Protein 2QSW (pdb70)

Radius of gyration: 12.6 Å; Cα contacts (8 Å, |Δi|>4): 175; chains: 1; bounding box: 25×29×34 Å

B-factor: mean 20.0, std 8.08, range [11.08, 58.51]

Foldseek 3Di:
DAVVVVVVQVAAFKKKWWDPLQFAPDPLPVVLCVPLVKDKDWDDWDWDQDPSGIGTMTIIGIDDDPVSSVVSQVVRVVRVINMDTPPPD

Solvent-accessible surface area: 5711 Å² total

Sequence (89 aa):
LVVEELEQQYYPNGKIVRLLFHGEQAKLPIIISHIIVQQEYQVEEVSIIQQGNIIQQQTKQQGAVGSLLYIQLLGEEEQQNNILAAIEGLRRKLRVETEVIGNE

Structure (mmCIF, N/CA/C/O backbone):
data_2QSW
#
_entry.id   2QSW
#
_cell.length_a   38.896
_cell.length_b   38.896
_cell.length_c   111.938
_cell.angle_alpha   90.00
_cell.angle_beta   90.00
_cell.angle_gamma   90.00
#
_symmetry.space_group_name_H-M   'P 43 2 2'
#
loop_
_entity.id
_entity.type
_entity.pdbx_description
1 polymer 'Methionine import ATP-binding protein metN 2'
2 non-polymer 'ZINC ION'
3 non-polymer GLYCEROL
4 water water
#
loop_
_atom_site.group_PDB
_atom_site.id
_atom_site.type_symbol
_atom_site.label_atom_id
_atom_site.label_alt_id
_atom_site.label_comp_id
_atom_site.label_asym_id
_atom_site.label_entity_id
_atom_site.label_seq_id
_atom_site.pdbx_PDB_ins_code
_atom_site.Cartn_x
_atom_site.Cartn_y
_atom_site.Cartn_z
_atom_site.occupancy
_atom_site.B_iso_or_equiv
_atom_site.auth_seq_id
_atom_site.auth_comp_id
_atom_site.auth_asym_id
_atom_site.auth_atom_id
_atom_site.pdbx_PDB_model_num
ATOM 1 N N . LEU A 1 11 ? 32.505 18.035 8.386 0.50 27.30 256 LEU A N 1
ATOM 2 C CA . LEU A 1 11 ? 31.878 16.735 8.011 0.50 26.16 256 LEU A CA 1
ATOM 3 C C . LEU A 1 11 ? 30.723 16.070 8.736 0.50 26.20 256 LEU A C 1
ATOM 4 O O . LEU A 1 11 ? 29.593 16.187 8.275 0.50 27.45 256 LEU A O 1
ATOM 9 N N . VAL A 1 12 ? 30.968 15.312 9.816 1.00 26.51 257 VAL A N 1
ATOM 10 C CA . VAL A 1 12 ? 32.303 14.821 10.242 1.00 24.58 257 VAL A CA 1
ATOM 11 C C . VAL A 1 12 ? 32.146 13.311 10.194 1.00 22.88 257 VAL A C 1
ATOM 12 O O . VAL A 1 12 ? 31.410 12.729 10.981 1.00 21.97 257 VAL A O 1
ATOM 16 N N . VAL A 1 13 ? 32.789 12.677 9.216 1.00 21.08 258 VAL A N 1
ATOM 17 C CA . VAL A 1 13 ? 32.511 11.265 8.944 1.00 20.09 258 VAL A CA 1
ATOM 18 C C . VAL A 1 13 ? 32.744 10.387 10.170 1.00 18.74 258 VAL A C 1
ATOM 19 O O . VAL A 1 13 ? 32.137 9.343 10.283 1.00 17.77 258 VAL A O 1
ATOM 23 N N . GLU A 1 14 ? 33.660 10.781 11.078 1.00 18.87 259 GLU A N 1
ATOM 24 C CA . GLU A 1 14 ? 33.931 9.928 12.237 1.00 18.46 259 GLU A CA 1
ATOM 25 C C . GLU A 1 14 ? 32.707 9.819 13.145 1.00 17.58 259 GLU A C 1
ATOM 26 O O . GLU A 1 14 ? 32.568 8.828 13.834 1.00 18.84 259 GLU A O 1
ATOM 32 N N . GLU A 1 15 ? 31.764 10.741 13.023 1.00 16.94 260 GLU A N 1
ATOM 33 C CA . GLU A 1 15 ? 30.488 10.583 13.758 1.00 16.72 260 GLU A CA 1
ATOM 34 C C . GLU A 1 15 ? 29.672 9.362 13.268 1.00 16.64 260 GLU A C 1
ATOM 35 O O . GLU A 1 15 ? 28.973 8.694 14.038 1.00 16.11 260 GLU A O 1
ATOM 49 N N . LEU A 1 17 ? 31.209 6.616 12.137 1.00 17.02 262 LEU A N 1
ATOM 50 C CA . LEU A 1 17 ? 31.938 5.500 12.734 1.00 18.00 262 LEU A CA 1
ATOM 51 C C . LEU A 1 17 ? 31.594 5.329 14.210 1.00 17.93 262 LEU A C 1
ATOM 52 O O . LEU A 1 17 ? 31.502 4.209 14.745 1.00 20.24 262 LEU A O 1
ATOM 57 N N . GLU A 1 18 ? 31.357 6.459 14.851 1.00 17.38 263 GLU A N 1
ATOM 58 C CA . GLU A 1 18 ? 31.013 6.433 16.242 1.00 17.03 263 GLU A CA 1
ATOM 59 C C . GLU A 1 18 ? 29.654 5.775 16.449 1.00 16.82 263 GLU A C 1
ATOM 60 O O . GLU A 1 18 ? 29.485 4.982 17.402 1.00 19.17 263 GLU A O 1
ATOM 66 N N . GLN A 1 19 ? 28.665 6.094 15.609 1.00 18.00 264 GLN A N 1
ATOM 67 C CA A GLN A 1 19 ? 27.319 5.573 15.833 0.50 19.23 264 GLN A CA 1
ATOM 68 C CA B GLN A 1 19 ? 27.311 5.590 15.823 0.50 19.50 264 GLN A CA 1
ATOM 69 C C . GLN A 1 19 ? 27.088 4.176 15.272 1.00 20.30 264 GLN A C 1
ATOM 70 O O . GLN A 1 19 ? 26.161 3.480 15.716 1.00 21.29 264 GLN A O 1
ATOM 81 N N . TYR A 1 20 ? 27.898 3.788 14.288 1.00 20.09 265 TYR A N 1
ATOM 82 C CA A TYR A 1 20 ? 27.723 2.530 13.584 0.60 20.79 265 TYR A CA 1
ATOM 83 C CA B TYR A 1 20 ? 27.731 2.531 13.565 0.40 20.42 265 TYR A CA 1
ATOM 84 C C . TYR A 1 20 ? 29.076 1.813 13.554 1.00 20.95 265 TYR A C 1
ATOM 85 O O . TYR A 1 20 ? 29.749 1.765 12.554 1.00 21.38 265 TYR A O 1
ATOM 102 N N . PRO A 1 21 ? 29.486 1.265 14.709 1.00 21.95 266 PRO A N 1
ATOM 103 C CA . PRO A 1 21 ? 30.835 0.750 14.903 1.00 22.77 266 PRO A CA 1
ATOM 104 C C . PRO A 1 21 ? 31.242 -0.543 14.173 1.00 23.14 266 PRO A C 1
ATOM 105 O O . PRO A 1 21 ? 32.406 -0.720 13.794 1.00 26.11 266 PRO A O 1
ATOM 109 N N . ASN A 1 22 ? 30.307 -1.441 14.005 1.00 21.09 267 ASN A N 1
ATOM 110 C CA . ASN A 1 22 ? 30.648 -2.745 13.431 1.00 19.06 267 ASN A CA 1
ATOM 111 C C . ASN A 1 22 ? 30.747 -2.705 11.907 1.00 17.11 267 ASN A C 1
ATOM 112 O O . ASN A 1 22 ? 30.296 -1.757 11.283 1.00 17.72 267 ASN A O 1
ATOM 117 N N . GLY A 1 23 ? 31.346 -3.740 11.319 1.00 16.29 268 GLY A N 1
ATOM 118 C CA . GLY A 1 23 ? 31.459 -3.780 9.860 1.00 15.50 268 GLY A CA 1
ATOM 119 C C . GLY A 1 23 ? 32.300 -2.635 9.326 1.00 15.49 268 GLY A C 1
ATOM 120 O O . GLY A 1 23 ? 33.275 -2.184 9.975 1.00 16.20 268 GLY A O 1
ATOM 121 N N . LYS A 1 24 ? 31.953 -2.155 8.132 1.00 15.00 269 LYS A N 1
ATOM 122 C CA . LYS A 1 24 ? 32.653 -1.039 7.494 1.00 15.39 269 LYS A CA 1
ATOM 123 C C . LYS A 1 24 ? 31.636 -0.054 7.004 1.00 14.60 269 LYS A C 1
ATOM 124 O O . LYS A 1 24 ? 30.535 -0.468 6.568 1.00 16.12 269 LYS A O 1
ATOM 130 N N . ILE A 1 25 ? 31.973 1.227 7.060 1.00 14.05 270 ILE A N 1
ATOM 131 C CA . ILE A 1 25 ? 31.128 2.277 6.513 1.00 14.11 270 ILE A CA 1
ATOM 132 C C . ILE A 1 25 ? 31.764 2.788 5.227 1.00 12.52 270 ILE A C 1
ATOM 133 O O . ILE A 1 25 ? 32.938 3.144 5.215 1.00 12.15 270 ILE A O 1
ATOM 138 N N . VAL A 1 26 ? 30.981 2.798 4.163 1.00 12.82 271 VAL A N 1
ATOM 139 C CA . VAL A 1 26 ? 31.468 3.143 2.838 1.00 13.30 271 VAL A CA 1
ATOM 140 C C . VAL A 1 26 ? 30.621 4.244 2.237 1.00 13.50 271 VAL A C 1
ATOM 141 O O . VAL A 1 26 ? 29.406 4.315 2.496 1.00 13.92 271 VAL A O 1
ATOM 145 N N . ARG A 1 27 ? 31.249 5.074 1.429 1.00 13.25 272 ARG A N 1
ATOM 146 C CA . ARG A 1 27 ? 30.565 6.086 0.643 1.00 14.55 272 ARG A CA 1
ATOM 147 C C . ARG A 1 27 ? 30.519 5.602 -0.793 1.00 13.51 272 ARG A C 1
ATOM 148 O O . ARG A 1 27 ? 31.548 5.256 -1.347 1.00 13.64 272 ARG A O 1
ATOM 156 N N . LEU A 1 28 ? 29.310 5.564 -1.369 1.00 13.13 273 LEU A N 1
ATOM 157 C CA . LEU A 1 28 ? 29.029 5.137 -2.731 1.00 13.53 273 LEU A CA 1
ATOM 158 C C . L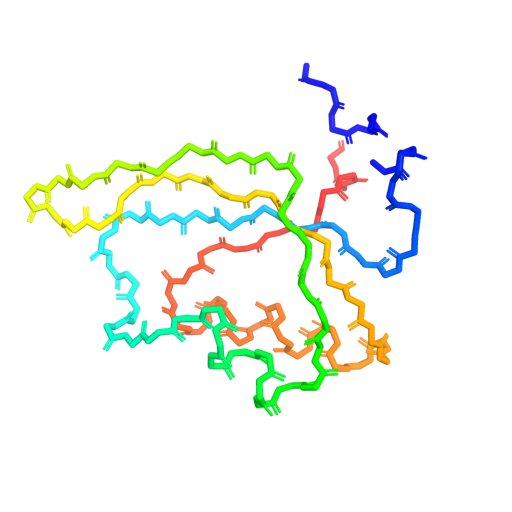EU A 1 28 ? 28.678 6.412 -3.499 1.00 13.79 273 LEU A C 1
ATOM 159 O O . LEU A 1 28 ? 27.833 7.183 -3.041 1.00 14.00 273 LEU A O 1
ATOM 164 N N . LEU A 1 29 ? 29.268 6.566 -4.691 1.00 13.77 274 LEU A N 1
ATOM 165 C CA . LEU A 1 29 ? 28.940 7.684 -5.610 1.00 14.09 274 LEU A CA 1
ATOM 166 C C . LEU A 1 29 ? 28.273 7.170 -6.869 1.00 13.38 274 LEU A C 1
ATOM 167 O O . LEU A 1 29 ? 28.683 6.119 -7.422 1.00 13.35 274 LEU A O 1
ATOM 172 N N . PHE A 1 30 ? 27.223 7.892 -7.310 1.00 12.52 275 PHE A N 1
ATOM 173 C CA . PHE A 1 30 ? 26.422 7.540 -8.489 1.00 13.22 275 PHE A CA 1
ATOM 174 C C . PHE A 1 30 ? 26.494 8.734 -9.415 1.00 12.90 275 PHE A C 1
ATOM 175 O O . PHE A 1 30 ? 26.183 9.838 -9.002 1.00 13.92 275 PHE A O 1
ATOM 183 N N . HIS A 1 31 ? 27.019 8.529 -10.626 1.00 13.21 276 HIS A N 1
ATOM 184 C CA . HIS A 1 31 ? 27.110 9.609 -11.624 1.00 13.67 276 HIS A CA 1
ATOM 185 C C . HIS A 1 31 ? 26.217 9.330 -12.832 1.00 14.69 276 HIS A C 1
ATOM 186 O O . HIS A 1 31 ? 26.235 10.093 -13.800 1.00 15.75 276 HIS A O 1
ATOM 193 N N . GLY A 1 32 ? 25.436 8.266 -12.786 1.00 14.21 277 GLY A N 1
ATOM 194 C CA . GLY A 1 32 ? 24.561 7.848 -13.882 1.00 14.47 277 GLY A CA 1
ATOM 195 C C . GLY A 1 32 ? 25.161 6.808 -14.784 1.00 15.29 277 GLY A C 1
ATOM 196 O O . GLY A 1 32 ? 24.455 6.277 -15.655 1.00 16.52 277 GLY A O 1
ATOM 197 N N . GLU A 1 33 ? 26.466 6.532 -14.595 1.00 14.35 278 GLU A N 1
ATOM 198 C CA . GLU A 1 33 ? 27.134 5.498 -15.355 1.00 14.47 278 GLU A CA 1
ATOM 199 C C . GLU A 1 33 ? 27.085 4.104 -14.722 1.00 15.03 278 GLU A C 1
ATOM 200 O O . GLU A 1 33 ? 27.481 3.107 -15.342 1.00 15.68 278 GLU A O 1
ATOM 206 N N . GLN A 1 34 ? 26.581 4.042 -13.493 1.00 14.83 279 GLN A N 1
ATOM 207 C CA . GLN A 1 34 ? 26.523 2.766 -12.767 1.00 14.39 279 GLN A CA 1
ATOM 208 C C . GLN A 1 34 ? 25.714 1.702 -13.495 1.00 14.26 279 GLN A C 1
ATOM 209 O O . GLN A 1 34 ? 24.811 2.005 -14.291 1.00 14.61 279 GLN A O 1
ATOM 215 N N . ALA A 1 35 ? 26.027 0.447 -13.192 1.00 14.35 280 ALA A N 1
ATOM 216 C CA . ALA A 1 35 ? 25.337 -0.693 -13.743 1.00 15.55 280 ALA A CA 1
ATOM 217 C C . ALA A 1 35 ? 23.821 -0.528 -13.577 1.00 16.51 280 ALA A C 1
ATOM 218 O O . ALA A 1 35 ? 23.337 -0.094 -12.514 1.00 17.85 280 ALA A O 1
ATOM 220 N N . LYS A 1 36 ? 23.082 -0.882 -14.619 1.00 18.17 281 LYS A N 1
ATOM 221 C CA . LYS A 1 36 ? 21.607 -0.776 -14.616 1.00 19.28 281 LYS A CA 1
ATOM 222 C C . LYS A 1 36 ? 21.020 -2.070 -14.086 1.00 19.32 281 LYS A C 1
ATOM 223 O O . LYS A 1 36 ? 20.495 -2.929 -14.813 1.00 20.90 281 LYS A O 1
ATOM 229 N N . LEU A 1 37 ? 21.190 -2.226 -12.781 1.00 18.40 282 LEU A N 1
ATOM 230 C CA . LEU A 1 37 ? 20.593 -3.319 -12.054 1.00 18.60 282 LEU A CA 1
ATOM 231 C C . LEU A 1 37 ? 20.305 -2.826 -10.625 1.00 16.82 282 LEU A C 1
ATOM 232 O O . LEU A 1 37 ? 20.687 -1.688 -10.257 1.00 16.15 282 LEU A O 1
ATOM 237 N N . PRO A 1 38 ? 19.506 -3.599 -9.860 1.00 16.64 283 PRO A N 1
ATOM 238 C CA . PRO A 1 38 ? 19.153 -3.203 -8.488 1.00 15.68 283 PRO A CA 1
ATOM 239 C C . PRO A 1 38 ? 20.354 -3.383 -7.552 1.00 14.98 283 PRO A C 1
ATOM 240 O O . PRO A 1 38 ? 20.557 -4.429 -6.965 1.00 14.98 283 PRO A O 1
ATOM 244 N N . ILE A 1 3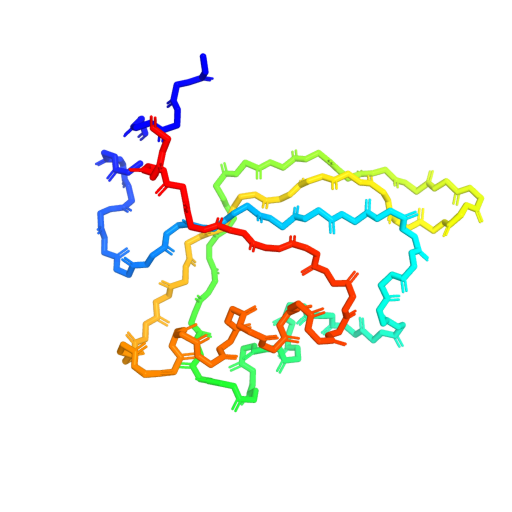9 ? 21.182 -2.358 -7.514 1.00 14.61 284 ILE A N 1
ATOM 245 C CA A ILE A 1 39 ? 22.547 -2.427 -6.942 0.50 15.07 284 ILE A CA 1
ATOM 246 C CA B ILE A 1 39 ? 22.544 -2.491 -6.983 0.50 15.06 284 ILE A CA 1
ATOM 247 C C . ILE A 1 39 ? 22.577 -2.964 -5.520 1.00 14.79 284 ILE A C 1
ATOM 248 O O . ILE A 1 39 ? 23.321 -3.907 -5.187 1.00 14.76 284 ILE A O 1
ATOM 257 N N . ILE A 1 40 ? 21.754 -2.368 -4.655 1.00 15.60 285 ILE A N 1
ATOM 258 C CA . ILE A 1 40 ? 21.881 -2.725 -3.232 1.00 15.39 285 ILE A CA 1
ATOM 259 C C . ILE A 1 40 ? 21.440 -4.153 -2.995 1.00 14.00 285 ILE A C 1
ATOM 260 O O . ILE A 1 40 ? 22.129 -4.941 -2.327 1.00 14.51 285 ILE A O 1
ATOM 265 N N . SER A 1 41 ? 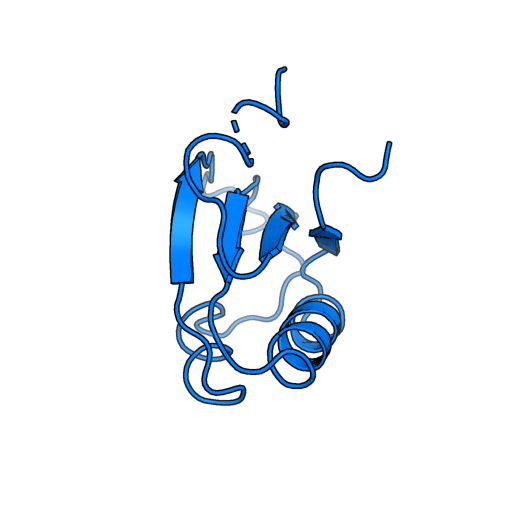20.295 -4.559 -3.543 1.00 12.93 286 SER A N 1
ATOM 266 C CA . SER A 1 41 ? 19.907 -5.977 -3.368 1.00 12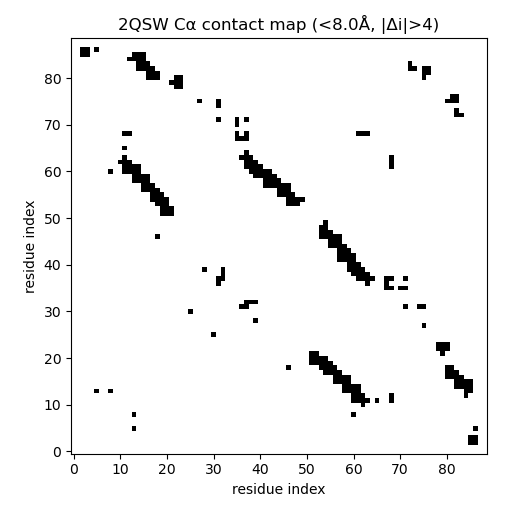.05 286 SER A CA 1
ATOM 267 C C . SER A 1 41 ? 20.898 -6.931 -4.038 1.00 12.23 286 SER A C 1
ATOM 268 O O . SER A 1 41 ? 21.134 -8.054 -3.546 1.00 12.67 286 SER A O 1
ATOM 271 N N . HIS A 1 42 ? 21.444 -6.514 -5.180 1.00 13.04 287 HIS A N 1
ATOM 272 C CA . HIS A 1 42 ? 22.384 -7.345 -5.896 1.00 12.77 287 HIS A CA 1
ATOM 273 C C . HIS A 1 42 ? 23.596 -7.716 -5.010 1.00 11.97 287 HIS A C 1
ATOM 274 O O . HIS A 1 42 ? 23.987 -8.873 -4.893 1.00 13.16 287 HIS A O 1
ATOM 281 N N . ILE A 1 43 ? 24.155 -6.710 -4.357 1.00 13.24 288 ILE A N 1
ATOM 282 C CA A ILE A 1 43 ? 25.321 -6.959 -3.498 0.50 13.01 288 ILE A CA 1
ATOM 283 C CA B ILE A 1 43 ? 25.304 -6.881 -3.467 0.50 13.38 288 ILE A CA 1
ATOM 284 C C . ILE A 1 43 ? 24.940 -7.703 -2.207 1.00 13.56 288 ILE A C 1
ATOM 285 O O . ILE A 1 43 ? 25.709 -8.548 -1.745 1.00 13.75 288 ILE A O 1
ATOM 294 N N . VAL A 1 44 ? 23.760 -7.417 -1.648 1.00 12.15 289 VAL A N 1
ATOM 295 C CA . VAL A 1 44 ? 23.314 -8.144 -0.491 1.00 13.49 289 VAL A CA 1
ATOM 296 C C . VAL A 1 44 ? 23.292 -9.628 -0.764 1.00 14.55 289 VAL A C 1
ATOM 297 O O . VAL A 1 44 ? 23.807 -10.417 0.026 1.00 15.63 289 VAL A O 1
ATOM 301 N N . GLN A 1 45 ? 22.720 -10.007 -1.903 1.00 15.15 290 GLN A N 1
ATOM 302 C CA A GLN A 1 45 ? 22.543 -11.400 -2.250 0.70 16.57 290 GLN A CA 1
ATOM 303 C CA B GLN A 1 45 ? 22.536 -11.411 -2.222 0.30 15.96 290 GLN A CA 1
ATOM 304 C C . GLN A 1 45 ? 23.849 -12.049 -2.670 1.00 15.77 290 GLN A C 1
ATOM 305 O O . GLN A 1 45 ? 24.143 -13.202 -2.291 1.00 18.21 290 GLN A O 1
ATOM 316 N N . GLU A 1 46 ? 24.651 -11.334 -3.443 1.00 14.73 291 GLU A N 1
ATOM 317 C CA . GLU A 1 46 ? 25.854 -11.941 -3.980 1.00 14.45 291 GLU A CA 1
ATOM 318 C C . GLU A 1 46 ? 26.942 -12.118 -2.937 1.00 14.33 291 GLU A C 1
ATOM 319 O O . GLU A 1 46 ? 27.666 -13.136 -2.990 1.00 17.30 291 GLU A O 1
ATOM 325 N N . TYR A 1 47 ? 27.084 -11.123 -2.047 1.00 13.96 292 TYR A N 1
ATOM 326 C CA . TYR A 1 47 ? 28.178 -11.088 -1.098 1.00 13.48 292 TYR A CA 1
ATOM 327 C C . TYR A 1 47 ? 27.763 -11.418 0.334 1.00 13.36 292 TYR A C 1
ATOM 328 O O . TYR A 1 47 ? 28.602 -11.457 1.199 1.00 14.38 292 TYR A O 1
ATOM 337 N N . GLN A 1 48 ? 26.475 -11.638 0.585 1.00 14.19 293 GLN A N 1
ATOM 338 C CA . GLN A 1 48 ? 25.996 -11.984 1.919 1.00 14.56 293 GLN A CA 1
ATOM 339 C C . GLN A 1 48 ? 26.393 -10.934 2.916 1.00 15.22 293 GLN A C 1
ATOM 340 O O . GLN A 1 48 ? 26.952 -11.219 3.990 1.00 15.68 293 GLN A O 1
ATOM 346 N N . VAL A 1 49 ? 26.089 -9.697 2.545 1.00 13.76 294 VAL A N 1
ATOM 347 C CA . VAL A 1 49 ? 26.279 -8.564 3.417 1.00 13.43 294 VAL A CA 1
ATOM 348 C C . VAL A 1 49 ? 24.967 -7.908 3.771 1.00 13.21 294 VAL A C 1
ATOM 349 O O . VAL A 1 49 ? 24.007 -7.960 2.992 1.00 13.50 294 VAL A O 1
ATOM 353 N N . GLU A 1 50 ? 24.915 -7.329 4.972 1.00 13.79 295 GLU A N 1
ATOM 354 C CA A GLU A 1 50 ? 23.797 -6.494 5.380 0.60 14.14 295 GLU A CA 1
ATOM 355 C CA B GLU A 1 50 ? 23.789 -6.495 5.373 0.40 13.79 295 GLU A CA 1
ATOM 356 C C . GLU A 1 50 ? 24.102 -5.033 5.096 1.00 13.85 295 GLU A C 1
ATOM 357 O O . GLU A 1 50 ? 25.287 -4.647 5.006 1.00 14.02 295 GLU A O 1
ATOM 368 N N . VAL A 1 51 ? 23.053 -4.227 4.922 1.00 13.38 296 VAL A N 1
ATOM 369 C CA . VAL A 1 51 ? 23.172 -2.837 4.531 1.00 13.30 296 VAL A CA 1
ATOM 370 C C . VAL A 1 51 ? 22.253 -1.960 5.367 1.00 14.49 296 VAL A C 1
ATOM 371 O O . VAL A 1 51 ? 21.022 -2.179 5.406 1.00 15.86 296 VAL A O 1
ATOM 375 N N . SER A 1 52 ? 22.839 -0.946 5.982 1.00 14.51 297 SER A N 1
ATOM 376 C CA . SER A 1 52 ? 22.119 0.100 6.671 1.00 15.21 297 SER A CA 1
ATOM 377 C C . SER A 1 52 ? 22.479 1.423 6.038 1.00 15.75 297 SER A C 1
ATOM 378 O O . SER A 1 52 ? 23.654 1.731 5.921 1.00 16.02 297 SER A O 1
ATOM 381 N N . ILE A 1 53 ? 21.503 2.213 5.625 1.00 16.87 298 ILE A N 1
ATOM 382 C CA . ILE A 1 53 ? 21.744 3.528 5.122 1.00 16.70 298 ILE A CA 1
ATOM 383 C C . ILE A 1 53 ? 21.899 4.529 6.274 1.00 16.87 298 ILE A C 1
ATOM 384 O O . ILE A 1 53 ? 21.025 4.649 7.146 1.00 16.92 298 ILE A O 1
ATOM 389 N N . ILE A 1 54 ? 23.053 5.187 6.287 1.00 15.91 299 ILE A N 1
ATOM 390 C CA . ILE A 1 54 ? 23.393 6.178 7.294 1.00 16.44 299 ILE A CA 1
ATOM 391 C C . ILE A 1 54 ? 23.015 7.594 6.869 1.00 16.08 299 ILE A C 1
ATOM 392 O O . ILE A 1 54 ? 22.464 8.371 7.641 1.00 16.27 299 ILE A O 1
ATOM 397 N N . GLN A 1 55 ? 23.341 7.920 5.622 1.00 16.87 300 GLN A N 1
ATOM 398 C CA A GLN A 1 55 ? 23.110 9.248 5.090 0.60 17.69 300 GLN A CA 1
ATOM 399 C CA B GLN A 1 55 ? 23.209 9.272 5.084 0.40 17.51 300 GLN A CA 1
ATOM 400 C C . GLN A 1 55 ? 23.122 9.142 3.580 1.00 18.03 300 GLN A C 1
ATOM 401 O O . GLN A 1 55 ? 23.771 8.295 3.026 1.00 18.24 300 GLN A O 1
ATOM 412 N N . GLY A 1 56 ? 22.385 10.013 2.901 1.00 17.47 301 GLY A N 1
ATOM 413 C CA . GLY A 1 56 ? 22.399 9.925 1.449 1.00 18.06 301 GLY A CA 1
ATOM 414 C C . GLY A 1 56 ? 21.718 11.107 0.811 1.00 17.86 301 GLY A C 1
ATOM 415 O O . GLY A 1 56 ? 20.843 11.700 1.419 1.00 16.83 301 GLY A O 1
ATOM 416 N N . ASN A 1 57 ? 22.086 11.375 -0.432 1.00 17.47 302 ASN A N 1
ATOM 417 C CA . ASN A 1 57 ? 21.382 12.313 -1.257 1.00 18.33 302 ASN A CA 1
ATOM 418 C C . ASN A 1 57 ? 21.497 11.816 -2.685 1.00 17.79 302 ASN A C 1
ATOM 419 O O . ASN A 1 57 ? 22.590 11.881 -3.264 1.00 17.86 302 ASN A O 1
ATOM 424 N N . ILE A 1 58 ? 20.372 11.348 -3.220 1.00 16.46 303 ILE A N 1
ATOM 425 C CA A ILE A 1 58 ? 20.299 10.835 -4.574 0.50 17.42 303 ILE A CA 1
ATOM 426 C CA B ILE A 1 58 ? 20.254 10.772 -4.558 0.50 17.45 303 ILE A CA 1
ATOM 427 C C . ILE A 1 58 ? 19.144 11.509 -5.301 1.00 17.37 303 ILE A C 1
ATOM 428 O O . ILE A 1 58 ? 18.044 11.662 -4.769 1.00 16.53 303 ILE A O 1
ATOM 437 N N . GLN A 1 59 ? 19.406 11.940 -6.521 1.00 18.09 304 GLN A N 1
ATOM 438 C CA . GLN A 1 59 ? 18.383 12.606 -7.331 1.00 19.79 304 GLN A CA 1
ATOM 439 C C . GLN A 1 59 ? 18.332 11.955 -8.689 1.00 21.52 304 GLN A C 1
ATOM 440 O O . GLN A 1 59 ? 19.330 11.472 -9.185 1.00 19.36 304 GLN A O 1
ATOM 446 N N . GLN A 1 60 ? 17.154 11.945 -9.294 1.00 23.84 305 GLN A N 1
ATOM 447 C CA A GLN A 1 60 ? 17.022 11.451 -10.657 0.60 26.67 305 GLN A CA 1
ATOM 448 C CA B GLN A 1 60 ? 16.988 11.498 -10.667 0.40 26.46 305 GLN A CA 1
ATOM 449 C C . GLN A 1 60 ? 17.356 12.630 -11.615 1.00 27.15 305 GLN A C 1
ATOM 450 O O . GLN A 1 60 ? 16.912 13.771 -11.435 1.00 28.23 305 GLN A O 1
ATOM 461 N N . THR A 1 61 ? 18.191 12.359 -12.604 1.00 28.73 306 THR A N 1
ATOM 462 C CA . THR A 1 61 ? 18.563 13.386 -13.590 1.00 29.10 306 THR A CA 1
ATOM 463 C C . THR A 1 61 ? 18.409 12.726 -14.936 1.00 31.23 306 THR A C 1
ATOM 464 O O . THR A 1 61 ? 18.090 11.549 -15.006 1.00 30.37 306 THR A O 1
ATOM 468 N N . LYS A 1 62 ? 18.643 13.468 -16.017 1.00 33.92 307 LYS A N 1
ATOM 469 C CA . LYS A 1 62 ? 18.602 12.856 -17.346 1.00 35.72 307 LYS A CA 1
ATOM 470 C C . LYS A 1 62 ? 19.695 11.786 -17.506 1.00 35.67 307 LYS A C 1
ATOM 471 O O . LYS A 1 62 ? 19.525 10.827 -18.263 1.00 36.77 307 LYS A O 1
ATOM 477 N N . GLN A 1 63 ? 20.766 11.907 -16.715 1.00 34.53 308 GLN A N 1
ATOM 478 C CA A GLN A 1 63 ? 21.872 10.947 -16.709 0.60 33.77 308 GLN A CA 1
ATOM 479 C CA B GLN A 1 63 ? 21.843 10.925 -16.764 0.40 33.69 308 GLN A CA 1
ATOM 480 C C . GLN A 1 63 ? 21.546 9.685 -15.927 1.00 33.10 308 GLN A C 1
ATOM 481 O O . GLN A 1 63 ? 22.284 8.704 -16.017 1.00 34.23 308 GLN A O 1
ATOM 492 N N . GLY A 1 64 ? 20.457 9.714 -15.141 1.00 30.19 309 GLY A N 1
ATOM 493 C CA . GLY A 1 64 ? 20.066 8.586 -14.267 1.00 27.63 309 GLY A CA 1
ATOM 494 C C . GLY A 1 64 ? 20.161 8.994 -12.782 1.00 23.57 309 GLY A C 1
ATOM 495 O O . GLY A 1 64 ? 20.101 10.185 -12.474 1.00 24.28 309 GLY A O 1
ATOM 496 N N . ALA A 1 65 ? 20.287 8.035 -11.865 1.00 20.93 310 ALA A N 1
ATOM 497 C CA . ALA A 1 65 ? 20.378 8.364 -10.438 1.00 19.13 310 ALA A CA 1
ATOM 498 C C . ALA A 1 65 ? 21.764 8.909 -10.163 1.00 16.92 310 ALA A C 1
ATOM 499 O O . ALA A 1 65 ? 22.758 8.300 -10.564 1.00 16.51 310 ALA A O 1
ATOM 501 N N . VAL A 1 66 ? 21.819 10.083 -9.561 1.00 15.41 311 VAL A N 1
ATOM 502 C CA . VAL A 1 66 ? 23.088 10.751 -9.245 1.00 16.70 311 VAL A CA 1
ATOM 503 C C . VAL A 1 66 ? 23.139 11.197 -7.787 1.00 14.97 311 VAL A C 1
ATOM 504 O O . VAL A 1 66 ? 22.155 11.693 -7.232 1.00 16.57 311 VAL A O 1
ATOM 508 N N . GLY A 1 67 ? 24.290 11.042 -7.147 1.00 13.72 312 GLY A N 1
ATOM 509 C CA . GLY A 1 67 ? 24.489 11.463 -5.801 1.00 13.64 312 GLY A CA 1
ATOM 510 C C . GLY A 1 67 ? 25.373 10.534 -4.980 1.00 14.55 312 GLY A C 1
ATOM 511 O O . GLY A 1 67 ? 26.226 9.861 -5.548 1.00 14.92 312 GLY A O 1
ATOM 512 N N . SER A 1 68 ? 25.134 10.508 -3.670 1.00 14.17 313 SER A N 1
ATOM 513 C CA . SER A 1 68 ? 25.960 9.729 -2.764 1.00 15.62 313 SER A CA 1
ATOM 514 C C . SER A 1 68 ? 25.097 9.025 -1.720 1.00 15.51 313 SER A C 1
ATOM 515 O O . SER A 1 68 ? 23.998 9.482 -1.372 1.00 15.64 313 SER A O 1
ATOM 518 N N . LEU A 1 69 ? 25.634 7.918 -1.234 1.00 15.00 314 LEU A N 1
ATOM 519 C CA A LEU A 1 69 ? 25.007 7.130 -0.193 0.50 15.33 314 LEU A CA 1
ATOM 520 C CA B LEU A 1 69 ? 25.012 7.127 -0.168 0.50 15.30 314 LEU A CA 1
ATOM 521 C C . LEU A 1 69 ? 26.104 6.655 0.740 1.00 15.02 314 LEU A C 1
ATOM 522 O O . LEU A 1 69 ? 27.088 6.112 0.264 1.00 15.43 314 LEU A O 1
ATOM 531 N N . TYR A 1 70 ? 25.933 6.866 2.040 1.00 14.46 315 TYR A N 1
ATOM 532 C CA . TYR A 1 70 ? 26.831 6.302 3.049 1.00 13.97 315 TYR A CA 1
ATOM 533 C C . TYR A 1 70 ? 26.092 5.115 3.700 1.00 15.03 315 TYR A C 1
ATOM 534 O O . TYR A 1 70 ? 24.9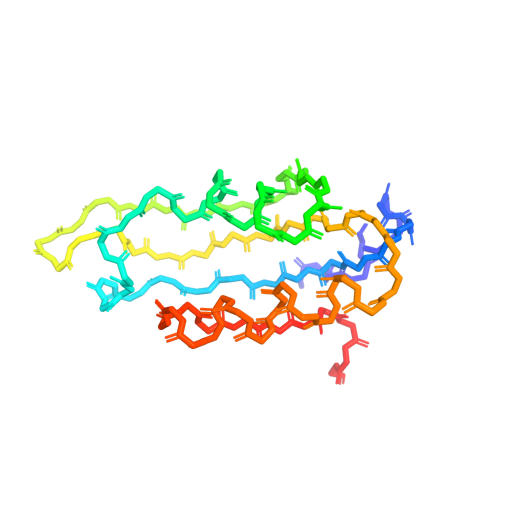55 5.242 4.189 1.00 15.37 315 TYR A O 1
ATOM 543 N N . ILE A 1 71 ? 26.696 3.950 3.616 1.00 14.53 316 ILE A N 1
ATOM 544 C CA . ILE A 1 71 ? 26.110 2.742 4.117 1.00 15.41 316 ILE A CA 1
ATOM 545 C C . ILE A 1 71 ? 27.043 1.986 5.026 1.00 15.11 316 ILE A C 1
ATOM 546 O O . ILE A 1 71 ? 28.280 2.036 4.867 1.00 14.77 316 ILE A O 1
ATOM 551 N N . GLN A 1 72 ? 26.472 1.330 6.010 1.00 14.68 317 GLN A N 1
ATOM 552 C CA . GLN A 1 72 ? 27.193 0.358 6.818 1.00 14.40 317 GLN A CA 1
ATOM 553 C C . GLN A 1 72 ? 27.009 -1.036 6.205 1.00 13.83 317 GLN A C 1
ATOM 554 O O . GLN A 1 72 ? 25.880 -1.473 5.996 1.00 14.23 317 GLN A O 1
ATOM 560 N N . LEU A 1 73 ? 28.121 -1.696 5.879 1.00 13.97 318 LEU A N 1
ATOM 561 C CA . LEU A 1 73 ? 28.120 -3.082 5.469 1.00 13.46 318 LEU A CA 1
ATOM 562 C C . LEU A 1 73 ? 28.478 -3.969 6.643 1.00 13.71 318 LEU A C 1
ATOM 563 O O . LEU A 1 73 ? 29.503 -3.723 7.281 1.00 13.65 318 LEU A O 1
ATOM 568 N N . LEU A 1 74 ? 27.676 -5.001 6.898 1.00 14.00 319 LEU A N 1
ATOM 569 C CA . LEU A 1 74 ? 27.976 -6.020 7.890 1.00 14.65 319 LEU A CA 1
ATOM 570 C C . LEU A 1 74 ? 28.135 -7.374 7.228 1.00 14.30 319 LEU A C 1
ATOM 571 O O . LEU A 1 74 ? 27.460 -7.699 6.254 1.00 15.66 319 LEU A O 1
ATOM 576 N N . GLY A 1 75 ? 29.030 -8.178 7.781 1.00 14.61 320 GLY A N 1
ATOM 577 C CA . GLY A 1 75 ? 29.268 -9.526 7.281 1.00 15.39 320 GLY A CA 1
ATOM 578 C C . GLY A 1 75 ? 30.713 -9.903 7.554 1.00 15.81 320 GLY A C 1
ATOM 579 O O . GLY A 1 75 ? 31.423 -9.203 8.257 1.00 16.89 320 GLY A O 1
ATOM 580 N N . GLU A 1 76 ? 31.114 -11.044 7.020 1.00 16.25 321 GLU A N 1
ATOM 581 C CA A GLU A 1 76 ? 32.480 -11.505 7.158 0.60 18.09 321 GLU A CA 1
ATOM 582 C CA B GLU A 1 76 ? 32.481 -11.484 7.186 0.40 17.14 321 GLU A CA 1
ATOM 583 C C . GLU A 1 76 ? 33.396 -10.507 6.460 1.00 16.63 321 GLU A C 1
ATOM 584 O O . GLU A 1 76 ? 33.055 -9.958 5.408 1.00 16.47 321 GLU A O 1
ATOM 595 N N . GLU A 1 77 ? 34.593 -10.306 6.998 1.00 16.16 322 GLU A N 1
ATOM 596 C CA . GLU A 1 77 ? 35.516 -9.350 6.475 1.00 17.00 322 GLU A CA 1
ATOM 597 C C . GLU A 1 77 ? 35.775 -9.520 4.978 1.00 15.54 322 GLU A C 1
ATOM 598 O O . GLU A 1 77 ? 35.718 -8.549 4.226 1.00 15.15 322 GLU A O 1
ATOM 604 N N . GLN A 1 78 ? 36.058 -10.723 4.528 1.00 16.29 323 GLN A N 1
ATOM 605 C CA A GLN A 1 78 ? 36.375 -10.982 3.136 0.50 16.23 323 GLN A CA 1
ATOM 606 C CA B GLN A 1 78 ? 36.408 -10.877 3.126 0.50 17.27 323 GLN A CA 1
ATOM 607 C C . GLN A 1 78 ? 35.181 -10.650 2.236 1.00 16.00 323 GLN A C 1
ATOM 608 O O . GLN A 1 78 ? 35.338 -10.178 1.078 1.00 15.46 323 GLN A O 1
ATOM 619 N N . ASN A 1 79 ? 33.979 -10.950 2.753 1.00 14.85 324 ASN A N 1
ATOM 620 C CA A ASN A 1 79 ? 32.770 -10.621 1.973 0.70 14.19 324 ASN A CA 1
ATOM 621 C CA B ASN A 1 79 ? 32.745 -10.640 2.009 0.30 14.82 324 ASN A CA 1
ATOM 622 C C . ASN A 1 79 ? 32.510 -9.138 1.864 1.00 14.14 324 ASN A C 1
ATOM 623 O O . ASN A 1 79 ? 32.070 -8.646 0.801 1.00 13.85 324 ASN A O 1
ATOM 632 N N . ILE A 1 80 ? 32.742 -8.408 2.936 1.00 12.97 325 ILE A N 1
ATOM 633 C CA . ILE A 1 80 ? 32.631 -6.955 2.873 1.00 13.18 325 ILE A CA 1
ATOM 634 C C . ILE A 1 80 ? 33.629 -6.397 1.846 1.00 12.70 325 ILE A C 1
ATOM 635 O O . ILE A 1 80 ? 33.278 -5.584 1.018 1.00 12.34 325 ILE A O 1
ATOM 640 N N . LEU A 1 81 ? 34.884 -6.804 1.932 1.00 13.16 326 LEU A N 1
ATOM 641 C CA . LEU A 1 81 ? 35.893 -6.353 0.981 1.00 13.34 326 LEU A CA 1
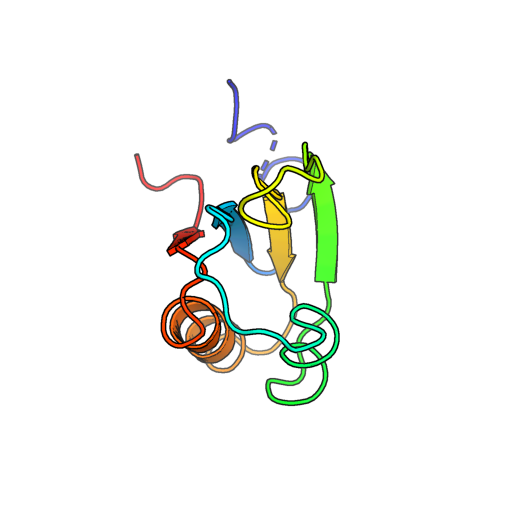ATOM 642 C C . LEU A 1 81 ? 35.485 -6.640 -0.473 1.00 12.17 326 LEU A C 1
ATOM 643 O O . LEU A 1 81 ? 35.619 -5.771 -1.340 1.00 13.39 326 LEU A O 1
ATOM 648 N N . ALA A 1 82 ? 34.999 -7.844 -0.712 1.00 12.98 327 ALA A N 1
ATOM 649 C CA . ALA A 1 82 ? 34.590 -8.275 -2.050 1.00 12.70 327 ALA A CA 1
ATOM 650 C C . ALA A 1 82 ? 33.393 -7.422 -2.521 1.00 13.07 327 ALA A C 1
ATOM 651 O O . ALA A 1 82 ? 33.306 -7.073 -3.705 1.00 13.57 327 ALA A O 1
ATOM 653 N N . ALA A 1 83 ? 32.461 -7.111 -1.606 1.00 12.98 328 ALA A N 1
ATOM 654 C CA . ALA A 1 83 ? 31.271 -6.308 -1.955 1.00 12.72 328 ALA A CA 1
ATOM 655 C C . ALA A 1 83 ? 31.689 -4.897 -2.361 1.00 12.79 328 ALA A C 1
ATOM 656 O O . ALA A 1 83 ? 31.160 -4.302 -3.314 1.00 1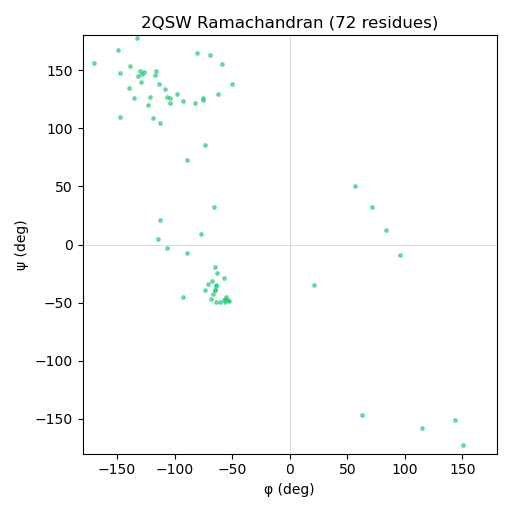2.91 328 ALA A O 1
ATOM 658 N N . ILE A 1 84 ? 32.680 -4.358 -1.652 1.00 11.93 329 ILE A N 1
ATOM 659 C CA . ILE A 1 84 ? 33.175 -3.036 -1.957 1.00 12.77 329 ILE A CA 1
ATOM 660 C C . ILE A 1 84 ? 33.812 -3.008 -3.359 1.00 12.92 329 ILE A C 1
ATOM 661 O O . ILE A 1 84 ? 33.522 -2.118 -4.163 1.00 13.08 329 ILE A O 1
ATOM 666 N N . GLU A 1 85 ? 34.707 -3.958 -3.652 1.00 13.32 330 GLU A N 1
ATOM 667 C CA . GLU A 1 85 ? 35.289 -4.017 -5.022 1.00 13.61 330 GLU A CA 1
ATOM 668 C C . GLU A 1 85 ? 34.185 -4.323 -6.036 1.00 13.14 330 GLU A C 1
ATOM 669 O O . GLU A 1 85 ? 34.220 -3.799 -7.174 1.00 13.32 330 GLU A O 1
ATOM 675 N N . GLY A 1 86 ? 33.198 -5.144 -5.652 1.00 13.28 331 GLY A N 1
ATOM 676 C CA . GLY A 1 86 ? 32.055 -5.435 -6.525 1.00 12.88 331 GLY A CA 1
ATOM 677 C C . GLY A 1 86 ? 31.331 -4.170 -6.972 1.00 12.14 331 GLY A C 1
ATOM 678 O O . GLY A 1 86 ? 31.078 -3.956 -8.175 1.00 13.63 331 GLY A O 1
ATOM 679 N N . LEU A 1 87 ? 31.021 -3.304 -6.010 1.00 11.71 332 LEU A N 1
ATOM 680 C CA . LEU A 1 87 ? 30.436 -1.989 -6.286 1.00 12.38 332 LEU A CA 1
ATOM 681 C C . LEU A 1 87 ? 31.272 -1.215 -7.279 1.00 12.56 332 LEU A C 1
ATOM 682 O O . LEU A 1 87 ? 30.765 -0.661 -8.262 1.00 13.04 332 LEU A O 1
ATOM 687 N N . ARG A 1 88 ? 32.585 -1.173 -7.053 1.00 12.03 333 ARG A N 1
ATOM 688 C CA A ARG A 1 88 ? 33.471 -0.431 -7.956 0.50 12.54 333 ARG A CA 1
ATOM 689 C CA B ARG A 1 88 ? 33.453 -0.412 -7.946 0.50 12.71 333 ARG A CA 1
ATOM 690 C C . ARG A 1 88 ? 33.401 -0.979 -9.367 1.00 12.19 333 ARG A C 1
ATOM 691 O O . ARG A 1 88 ? 33.350 -0.226 -10.336 1.00 12.92 333 ARG A O 1
ATOM 706 N N . LYS A 1 89 ? 33.394 -2.292 -9.490 1.00 11.70 334 LYS A N 1
ATOM 707 C CA . LYS A 1 89 ? 33.344 -2.951 -10.809 1.00 13.10 334 LYS A CA 1
ATOM 708 C C . LYS A 1 89 ? 32.009 -2.715 -11.517 1.00 12.99 334 LYS A C 1
ATOM 709 O O . LYS A 1 89 ? 31.943 -2.647 -12.750 1.00 14.14 334 LYS A O 1
ATOM 715 N N . LEU A 1 90 ? 30.947 -2.592 -10.722 1.00 13.73 335 LEU A N 1
ATOM 716 C CA . LEU A 1 90 ? 29.618 -2.191 -11.192 1.00 13.73 335 LEU A CA 1
ATOM 717 C C . LEU A 1 90 ? 29.521 -0.668 -11.445 1.00 13.59 335 LEU A C 1
ATOM 718 O O . LEU A 1 90 ? 28.424 -0.179 -11.719 1.00 15.54 335 LEU A O 1
ATOM 723 N N . ARG A 1 91 ? 30.641 0.062 -11.404 1.00 13.65 336 ARG A N 1
ATOM 724 C CA . ARG A 1 91 ? 30.741 1.488 -11.764 1.00 13.43 336 ARG A CA 1
ATOM 725 C C . ARG A 1 91 ? 30.075 2.379 -10.728 1.00 13.09 336 ARG A C 1
ATOM 726 O O . ARG A 1 91 ? 29.560 3.460 -11.025 1.00 14.71 336 ARG A O 1
ATOM 734 N N . VAL A 1 92 ? 30.136 1.925 -9.471 1.00 13.21 337 VAL A N 1
ATOM 735 C CA . VAL A 1 92 ? 29.797 2.708 -8.327 1.00 12.91 337 VAL A CA 1
ATOM 736 C C . VAL A 1 92 ? 31.095 2.946 -7.526 1.00 13.40 337 VAL A C 1
ATOM 737 O O . VAL A 1 92 ? 31.582 2.053 -6.824 1.00 13.26 337 VAL A O 1
ATOM 741 N N . GLU A 1 93 ? 31.633 4.146 -7.619 1.00 12.84 338 GLU A N 1
ATOM 742 C CA . GLU A 1 93 ? 32.859 4.495 -6.879 1.00 13.44 338 GLU A CA 1
ATOM 743 C C . GLU A 1 93 ? 32.579 4.395 -5.378 1.00 13.48 338 GLU A C 1
ATOM 744 O O . GLU A 1 93 ? 31.589 4.914 -4.881 1.00 12.97 338 GLU A O 1
ATOM 750 N N . THR A 1 94 ? 33.436 3.681 -4.660 1.00 13.43 339 THR A N 1
ATOM 751 C CA . THR A 1 94 ? 33.172 3.317 -3.283 1.00 14.03 339 THR A CA 1
ATOM 752 C C . THR A 1 94 ? 34.458 3.454 -2.498 1.00 14.42 339 THR A C 1
ATOM 753 O O . THR A 1 94 ? 35.517 3.019 -2.937 1.00 15.09 339 THR A O 1
ATOM 757 N N . GLU A 1 95 ? 34.354 4.053 -1.334 1.00 15.01 340 GLU A N 1
ATOM 758 C CA . GLU A 1 95 ? 35.468 4.036 -0.418 1.00 17.78 340 GLU A CA 1
ATOM 759 C C . GLU A 1 95 ? 35.083 4.010 1.047 1.00 16.37 340 GLU A C 1
ATOM 760 O O . GLU A 1 95 ? 34.065 4.539 1.453 1.00 15.44 340 GLU A O 1
ATOM 766 N N . VAL A 1 96 ? 35.937 3.339 1.815 1.00 14.53 341 VAL A N 1
ATOM 767 C CA . VAL A 1 96 ? 35.741 3.159 3.235 1.00 13.99 341 VAL A CA 1
ATOM 768 C C . VAL A 1 96 ? 36.082 4.479 3.903 1.00 14.20 341 VAL A C 1
ATOM 769 O O . VAL A 1 96 ? 37.202 4.961 3.808 1.00 14.55 341 VAL A O 1
ATOM 773 N N . ILE A 1 97 ? 35.139 5.015 4.662 1.00 13.48 342 ILE A N 1
ATOM 774 C CA . ILE A 1 97 ? 35.330 6.304 5.323 1.00 15.42 342 ILE A CA 1
ATOM 775 C C . ILE A 1 97 ? 36.372 6.182 6.449 1.00 15.35 342 ILE A C 1
ATOM 776 O O . ILE A 1 97 ? 36.656 5.090 6.915 1.00 15.57 342 ILE A O 1
ATOM 781 N N . GLY A 1 98 ? 36.910 7.311 6.904 1.00 16.24 343 GLY A N 1
ATOM 782 C CA . GLY A 1 98 ? 37.898 7.291 8.004 1.00 15.95 343 GLY A CA 1
ATOM 783 C C . GLY A 1 98 ? 39.336 7.012 7.603 1.00 16.64 343 GLY A C 1
ATOM 784 O O . GLY A 1 98 ? 40.190 6.722 8.475 1.00 17.50 343 GLY A O 1
ATOM 785 N N . ASN A 1 99 ? 39.586 7.068 6.302 1.00 16.55 344 ASN A N 1
ATOM 786 C CA . ASN A 1 99 ? 40.954 6.854 5.788 1.00 17.31 344 ASN A CA 1
ATOM 787 C C . ASN A 1 99 ? 41.589 8.078 5.175 1.00 19.86 344 ASN A C 1
ATOM 788 O O . ASN A 1 99 ? 42.600 7.958 4.463 1.00 21.26 344 ASN A O 1
ATOM 793 N N . GLU A 1 100 ? 41.075 9.258 5.530 1.00 21.79 345 GLU A N 1
ATOM 794 C CA . GLU A 1 100 ? 41.693 10.497 5.122 1.00 23.89 345 GLU A CA 1
ATOM 795 C C . GLU A 1 100 ? 42.403 11.036 6.381 1.00 23.57 345 GLU A C 1
ATOM 796 O O . GLU A 1 100 ? 43.188 11.977 6.296 1.00 23.43 345 GLU A O 1
#

CATH classification: 3.30.70.260

Organism: Enterococcus faecalis (strain ATCC 700802 / V583) (NCBI:txid226185)

Nearest PDB structures (foldseek):
  2qsw-assembly1_A-2  TM=1.011E+00  e=1.489E-17  Enterococcus faecalis V583
 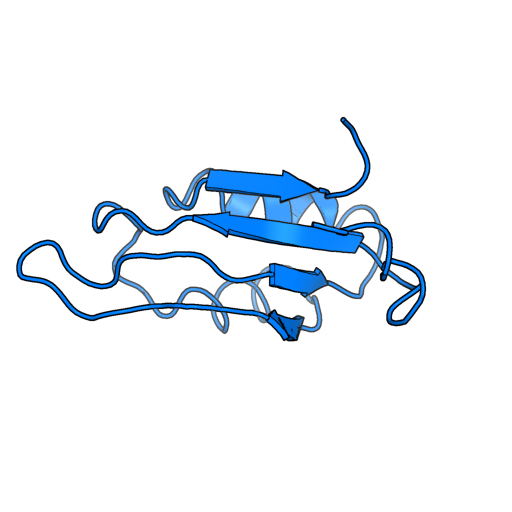 2qrr-assembly1_A  TM=9.223E-01  e=1.135E-07  Vibrio parahaemolyticus RIMD 2210633
  3tuj-assembly1_C  TM=9.119E-01  e=2.191E-06  Escherichia coli K-12
  6cvl-assembly1_C  TM=8.557E-01  e=1.513E-06  Escherichia coli K-12
  6cvl-assembly1_D  TM=8.543E-01  e=1.610E-06  Escherichia coli K-12

Secondary structure (DSSP, 8-state):
--TT---SS-SSEEEEEEEES-S-SS-HHHHHHHHHT-EEEEEEEEEEEETTEEEEEEEEEEES-HHHHHHHHHHHHHTT-EEEESS--

InterPro domains:
  IPR003439 ABC transporter-like, ATP-binding domain [PF00005] (23-171)
  IPR003439 ABC transporter-like, ATP-binding domain [PS50893] (4-243)
  IPR003593 AAA+ ATPase domain [SM00382] (32-220)
  IPR017871 ABC transporter-like, conserved site [PS00211] (143-157)
  IPR018449 NIL domain [PF09383] (269-341)
  IPR018449 NIL domain [SM00930] (267-342)
  IPR027417 P-loop containing nucleoside triphosphate hydrolase [G3DSA:3.40.50.300] (2-249)
  IPR027417 P-loop containing nucleoside triphosphate hydrolase [SSF52540] (3-242)
  IPR041701 Methionine import ATP-binding protein MetN, ATP-binding domain [cd03258] (3-235)
  IPR045865 ACT-like domain [SSF55021] (253-344)
  IPR050086 Methionine import ATP-binding protein MetN-like [PTHR43166] (2-255)